Protein AF-X1SL21-F1 (afdb_monomer_lite)

Structure (mmCIF, N/CA/C/O backbone):
data_AF-X1SL21-F1
#
_entry.id   AF-X1SL21-F1
#
loop_
_atom_site.group_PDB
_atom_site.id
_atom_site.type_symbol
_atom_site.label_atom_id
_atom_site.label_alt_id
_atom_site.label_comp_id
_atom_site.label_asym_id
_atom_site.label_entity_id
_atom_site.label_seq_id
_atom_site.pdbx_PDB_ins_code
_atom_site.Cartn_x
_atom_site.Cartn_y
_atom_site.Cartn_z
_atom_site.occupancy
_atom_site.B_iso_or_equiv
_atom_site.auth_seq_id
_atom_site.auth_comp_id
_atom_site.auth_asym_id
_atom_site.auth_atom_id
_atom_site.pdbx_PDB_model_num
ATOM 1 N N . MET A 1 1 ? 16.635 -5.048 -0.212 1.00 55.53 1 MET A N 1
ATOM 2 C CA . MET A 1 1 ? 15.358 -4.371 -0.527 1.00 55.53 1 MET A CA 1
ATOM 3 C C . MET A 1 1 ? 14.294 -5.439 -0.657 1.00 55.53 1 MET A C 1
ATOM 5 O O . MET A 1 1 ? 14.605 -6.493 -1.204 1.00 55.53 1 MET A O 1
ATOM 9 N N . GLU A 1 2 ? 13.100 -5.208 -0.114 1.00 59.94 2 GLU A N 1
ATOM 10 C CA . GLU A 1 2 ? 11.966 -6.120 -0.310 1.00 59.94 2 GLU A CA 1
ATOM 11 C C . GLU A 1 2 ? 11.649 -6.276 -1.805 1.00 59.94 2 GLU A C 1
ATOM 13 O O . GLU A 1 2 ? 11.922 -5.376 -2.604 1.00 59.94 2 GLU A O 1
ATOM 18 N N . LYS A 1 3 ? 11.138 -7.447 -2.197 1.00 67.38 3 LYS A N 1
ATOM 19 C CA . LYS A 1 3 ? 10.797 -7.733 -3.596 1.00 67.38 3 LYS A CA 1
ATOM 20 C C . LYS A 1 3 ? 9.470 -7.062 -3.951 1.00 67.38 3 LYS A C 1
ATOM 22 O O . LYS A 1 3 ? 8.537 -7.090 -3.162 1.00 67.38 3 LYS A O 1
ATOM 27 N N . ILE A 1 4 ? 9.393 -6.508 -5.159 1.00 70.75 4 ILE A N 1
ATOM 28 C CA . ILE A 1 4 ? 8.150 -5.994 -5.754 1.00 70.75 4 ILE A CA 1
ATOM 29 C C . ILE A 1 4 ? 7.161 -7.150 -5.867 1.00 70.75 4 ILE A C 1
ATOM 31 O O . ILE A 1 4 ? 7.520 -8.213 -6.380 1.00 70.75 4 ILE A O 1
ATOM 35 N N . THR A 1 5 ? 5.934 -6.942 -5.397 1.00 77.75 5 THR A N 1
ATOM 36 C CA . THR A 1 5 ? 4.938 -8.020 -5.319 1.00 77.75 5 THR A CA 1
ATOM 37 C C . THR A 1 5 ? 4.190 -8.172 -6.645 1.00 77.75 5 THR A C 1
ATOM 39 O O . THR A 1 5 ? 3.928 -9.295 -7.071 1.00 77.75 5 THR A O 1
ATOM 42 N N . HIS A 1 6 ? 3.917 -7.066 -7.351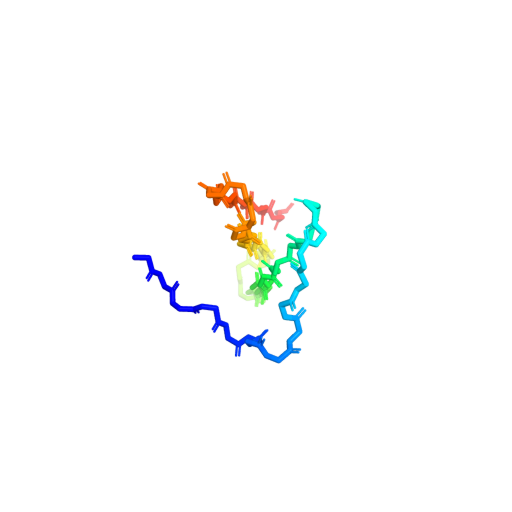 1.00 78.81 6 HIS A N 1
ATOM 43 C CA . HIS A 1 6 ? 3.211 -7.066 -8.641 1.00 78.81 6 HIS A CA 1
ATOM 44 C C . HIS A 1 6 ? 4.170 -6.920 -9.828 1.00 78.81 6 HIS A C 1
ATOM 46 O O . HIS A 1 6 ? 4.203 -5.896 -10.518 1.00 78.81 6 HIS A O 1
ATOM 52 N N . ILE A 1 7 ? 4.979 -7.957 -10.059 1.00 77.44 7 ILE A N 1
ATOM 53 C CA . ILE A 1 7 ? 5.989 -7.971 -11.129 1.00 77.44 7 ILE A CA 1
ATOM 54 C C . ILE A 1 7 ? 5.338 -7.846 -12.518 1.00 77.44 7 ILE A C 1
ATOM 56 O O . ILE A 1 7 ? 5.885 -7.198 -13.404 1.00 77.44 7 ILE A O 1
ATOM 60 N N . ASP A 1 8 ? 4.145 -8.409 -12.699 1.00 82.00 8 ASP A N 1
ATOM 61 C CA . ASP A 1 8 ? 3.354 -8.352 -13.934 1.00 82.00 8 ASP A CA 1
ATOM 62 C C . ASP A 1 8 ? 2.883 -6.933 -14.294 1.00 82.00 8 ASP A C 1
ATOM 64 O O . ASP A 1 8 ? 2.619 -6.640 -15.460 1.00 82.00 8 ASP A O 1
ATOM 68 N N . LYS A 1 9 ? 2.815 -6.035 -13.304 1.00 79.31 9 LYS A N 1
ATOM 69 C CA . LYS A 1 9 ? 2.380 -4.641 -13.4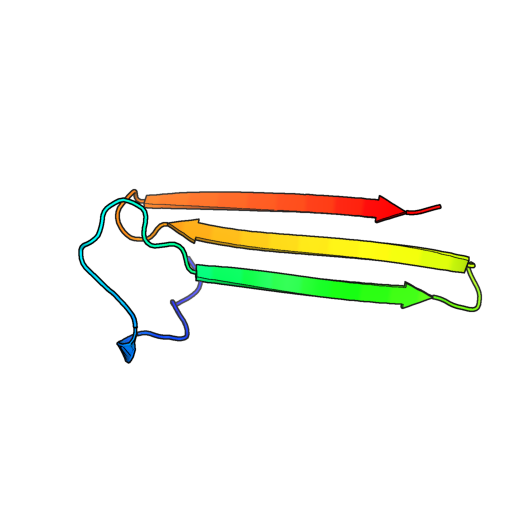76 1.00 79.31 9 LYS A CA 1
ATOM 70 C C . LYS A 1 9 ? 3.538 -3.661 -13.623 1.00 79.31 9 LYS A C 1
ATOM 72 O O . LYS A 1 9 ? 3.286 -2.463 -13.777 1.00 79.31 9 LYS A O 1
ATOM 77 N N . LEU A 1 10 ? 4.786 -4.137 -13.574 1.00 78.75 10 LEU A N 1
ATOM 78 C CA . LEU A 1 10 ? 5.965 -3.305 -13.792 1.00 78.75 10 LEU A CA 1
ATOM 79 C C . LEU A 1 10 ? 5.921 -2.695 -15.189 1.00 78.75 10 LEU A C 1
ATOM 81 O O . LEU A 1 10 ? 5.900 -3.385 -16.206 1.00 78.75 10 LEU A O 1
ATOM 85 N N . THR A 1 11 ? 5.969 -1.370 -15.235 1.00 80.56 11 THR A N 1
ATOM 86 C CA . THR A 1 11 ? 6.119 -0.624 -16.484 1.00 80.56 11 THR A CA 1
ATOM 87 C C . THR A 1 11 ? 7.434 0.139 -16.463 1.00 80.56 11 THR A C 1
ATOM 89 O O . THR A 1 11 ? 7.976 0.432 -15.399 1.00 80.56 11 THR A O 1
ATOM 92 N N . LYS A 1 12 ? 7.934 0.527 -17.640 1.00 81.75 12 LYS A N 1
ATOM 93 C CA . LYS A 1 12 ? 9.114 1.402 -17.763 1.00 81.75 12 LYS A CA 1
ATOM 94 C C . LYS A 1 12 ? 8.794 2.880 -17.503 1.00 81.75 12 LYS A C 1
ATOM 96 O O . LYS A 1 12 ? 9.663 3.727 -17.683 1.00 81.75 12 LYS A O 1
ATOM 101 N N . HIS A 1 13 ? 7.554 3.212 -17.132 1.00 85.06 13 HIS A N 1
ATOM 102 C CA . HIS A 1 13 ? 7.164 4.599 -16.926 1.00 85.06 13 HIS A CA 1
ATOM 103 C C . HIS A 1 13 ? 7.905 5.167 -15.703 1.00 85.06 13 HIS A C 1
ATOM 105 O O . HIS A 1 13 ? 7.826 4.575 -14.622 1.00 85.06 13 HIS A O 1
ATOM 111 N N . PRO A 1 14 ? 8.611 6.304 -15.823 1.00 79.38 14 PRO A N 1
ATOM 112 C CA . PRO A 1 14 ? 9.485 6.811 -14.762 1.00 79.38 14 PRO A CA 1
ATOM 113 C C . PRO A 1 14 ? 8.736 7.128 -13.460 1.00 79.38 14 PRO A C 1
ATOM 115 O O . PRO A 1 14 ? 9.311 7.031 -12.381 1.00 79.38 14 PRO A O 1
ATOM 118 N N . GLU A 1 15 ? 7.446 7.458 -13.550 1.00 82.50 15 GLU A N 1
ATOM 119 C CA . GLU A 1 15 ? 6.592 7.739 -12.383 1.00 82.50 15 GLU A CA 1
ATOM 120 C C . GLU A 1 15 ? 5.795 6.535 -11.866 1.00 82.50 15 GLU A C 1
ATOM 122 O O . GLU A 1 15 ? 4.971 6.693 -10.965 1.00 82.50 15 GLU A O 1
ATOM 127 N N . TRP A 1 16 ? 5.997 5.336 -12.420 1.00 85.75 16 TRP A N 1
ATOM 128 C CA . TRP A 1 16 ? 5.323 4.150 -11.898 1.00 85.75 16 TRP A CA 1
ATOM 129 C C . TRP A 1 16 ? 5.734 3.903 -10.440 1.00 85.75 16 TRP A C 1
ATOM 131 O O . TRP A 1 16 ? 6.919 3.935 -10.095 1.00 85.75 16 TRP A O 1
ATOM 141 N N . ASN A 1 17 ? 4.741 3.676 -9.582 1.00 85.56 17 ASN A N 1
ATOM 142 C CA . ASN A 1 17 ? 4.916 3.535 -8.145 1.00 85.56 17 ASN A CA 1
ATOM 143 C C . ASN A 1 17 ? 4.025 2.408 -7.620 1.00 85.56 17 ASN A C 1
ATOM 145 O O . ASN A 1 17 ? 2.824 2.394 -7.887 1.00 85.56 17 ASN A O 1
ATOM 149 N N . GLU A 1 18 ? 4.608 1.512 -6.831 1.00 84.88 18 GLU A N 1
ATOM 150 C CA . GLU A 1 18 ? 3.862 0.530 -6.053 1.00 84.88 18 GLU A CA 1
ATOM 151 C C . GLU A 1 18 ? 3.724 1.035 -4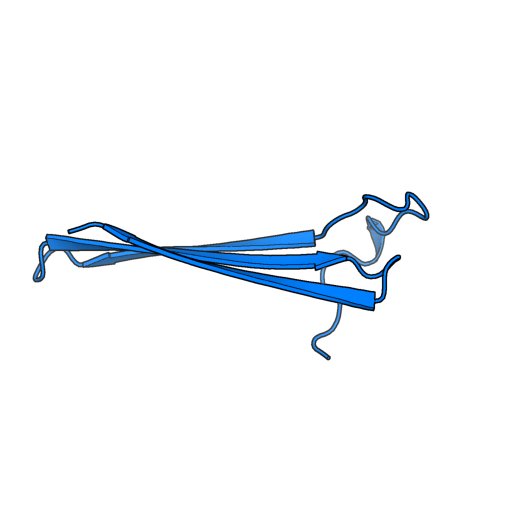.617 1.00 84.88 18 GLU A C 1
ATOM 153 O O . GLU A 1 18 ? 4.724 1.282 -3.947 1.00 84.88 18 GLU A O 1
ATOM 158 N N . SER A 1 19 ? 2.493 1.216 -4.138 1.00 87.31 19 SER A N 1
ATOM 159 C CA . SER A 1 19 ? 2.223 1.722 -2.790 1.00 87.31 19 SER A CA 1
ATOM 160 C C . SER A 1 19 ? 1.412 0.729 -1.965 1.00 87.31 19 SER A C 1
ATOM 162 O O . SER A 1 19 ? 0.359 0.271 -2.400 1.00 87.31 19 SER A O 1
ATOM 164 N N . TYR A 1 20 ? 1.871 0.474 -0.745 1.00 87.12 20 TYR A N 1
ATOM 165 C CA . TYR A 1 20 ? 1.211 -0.348 0.260 1.00 87.12 20 TYR A CA 1
ATOM 166 C C . TYR A 1 20 ? 0.652 0.548 1.354 1.00 87.12 20 TYR A C 1
ATOM 168 O O . TYR A 1 20 ? 1.334 1.455 1.836 1.00 87.12 20 TYR A O 1
ATOM 176 N N . TYR A 1 21 ? -0.588 0.283 1.745 1.00 90.50 21 TYR A N 1
ATOM 177 C CA . TYR A 1 21 ? -1.310 1.054 2.744 1.00 90.50 21 TYR A CA 1
ATOM 178 C C . TYR A 1 21 ? -1.656 0.158 3.926 1.00 90.50 21 TYR A C 1
ATOM 180 O O . TYR A 1 21 ? -2.360 -0.837 3.773 1.00 90.50 21 TYR A O 1
ATOM 188 N N . PHE A 1 22 ? -1.179 0.536 5.104 1.00 90.69 22 PHE A N 1
ATOM 189 C CA . PHE A 1 22 ? -1.494 -0.118 6.365 1.00 90.69 22 PHE A CA 1
ATOM 190 C C . PHE A 1 22 ? -2.358 0.831 7.172 1.00 90.69 22 PHE A C 1
ATOM 192 O O . PHE A 1 22 ? -1.870 1.851 7.652 1.00 90.69 22 PHE A O 1
ATOM 199 N N . VAL A 1 23 ? -3.640 0.513 7.292 1.00 93.31 23 VAL A N 1
ATOM 200 C CA . VAL A 1 23 ? -4.599 1.299 8.068 1.00 93.31 23 VAL A CA 1
ATOM 201 C C . VAL A 1 23 ? -4.983 0.490 9.294 1.00 93.31 23 VAL A C 1
ATOM 203 O O . VAL A 1 23 ? -5.314 -0.690 9.177 1.00 93.31 23 VAL A O 1
ATOM 206 N N . PHE A 1 24 ? -4.946 1.116 10.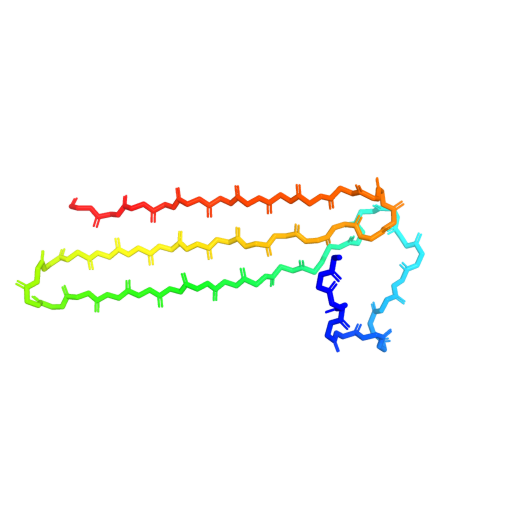464 1.00 93.88 24 PHE A N 1
ATOM 207 C CA . PHE A 1 24 ? -5.399 0.497 11.701 1.00 93.88 24 PHE A CA 1
ATOM 208 C C . PHE A 1 24 ? -6.248 1.464 12.518 1.00 93.88 24 PHE A C 1
ATOM 210 O O . PHE A 1 24 ? -6.133 2.686 12.415 1.00 93.88 24 PHE A O 1
ATOM 217 N N . TYR A 1 25 ? -7.100 0.888 13.358 1.00 94.19 25 TYR A N 1
ATOM 218 C CA . TYR A 1 25 ? -7.899 1.629 14.317 1.00 94.19 25 TYR A CA 1
ATOM 219 C C . TYR A 1 25 ? -8.020 0.833 15.615 1.00 94.19 25 TYR A C 1
ATOM 221 O O . TYR A 1 25 ? -8.441 -0.325 15.602 1.00 94.19 25 TYR A O 1
ATOM 229 N N . SER A 1 26 ? -7.667 1.457 16.738 1.00 92.88 26 SER A N 1
ATOM 230 C CA . SER A 1 26 ? -7.895 0.924 18.079 1.00 92.88 26 SER A CA 1
ATOM 231 C C . SER A 1 26 ? -9.112 1.597 18.701 1.00 92.88 26 SER A C 1
ATOM 233 O O . SER A 1 26 ? -9.094 2.784 19.022 1.00 92.88 26 SER A O 1
ATOM 235 N N . LYS A 1 27 ? -10.175 0.817 18.936 1.00 93.06 27 LYS A N 1
ATOM 236 C CA . LYS A 1 27 ? -11.386 1.311 19.611 1.00 93.06 27 LYS A CA 1
ATOM 237 C C . LYS A 1 27 ? -11.140 1.618 21.090 1.00 93.06 27 LYS A C 1
ATOM 239 O O . LYS A 1 27 ? -11.706 2.578 21.607 1.00 93.06 27 LYS A O 1
ATOM 244 N N . LYS A 1 28 ? -10.319 0.803 21.765 1.00 96.44 28 LYS A N 1
ATOM 245 C CA . LYS A 1 28 ? -9.969 0.983 23.184 1.00 96.44 28 LYS A CA 1
ATOM 246 C C . LYS A 1 28 ? -9.275 2.326 23.397 1.00 96.44 28 LYS A C 1
ATOM 248 O O . LYS A 1 28 ? -9.638 3.059 24.309 1.00 96.44 28 LYS A O 1
ATOM 253 N N . ASP A 1 29 ? -8.334 2.639 22.515 1.00 93.75 29 ASP A N 1
ATOM 254 C CA . ASP A 1 29 ? -7.481 3.822 22.637 1.00 93.75 29 ASP A CA 1
ATOM 255 C C . ASP A 1 29 ? -8.023 5.014 21.831 1.00 93.75 29 ASP A C 1
ATOM 257 O O . ASP A 1 29 ? -7.425 6.083 21.839 1.00 93.75 29 ASP A O 1
ATOM 261 N N . LYS A 1 30 ? -9.156 4.831 21.129 1.00 94.00 30 LYS A N 1
ATOM 262 C CA . LYS A 1 30 ? -9.747 5.782 20.168 1.00 94.00 30 LYS A CA 1
ATOM 263 C C . LYS A 1 30 ? -8.731 6.330 19.154 1.00 94.00 30 LYS A C 1
ATOM 265 O O . LYS A 1 30 ? -8.874 7.451 18.686 1.00 94.00 30 LYS A O 1
ATOM 270 N N . LEU A 1 31 ? -7.732 5.526 18.800 1.00 94.19 31 LEU A N 1
ATOM 271 C CA . LEU A 1 31 ? -6.586 5.944 18.000 1.00 94.19 31 LEU A CA 1
ATOM 272 C C . LEU A 1 31 ? -6.649 5.309 16.6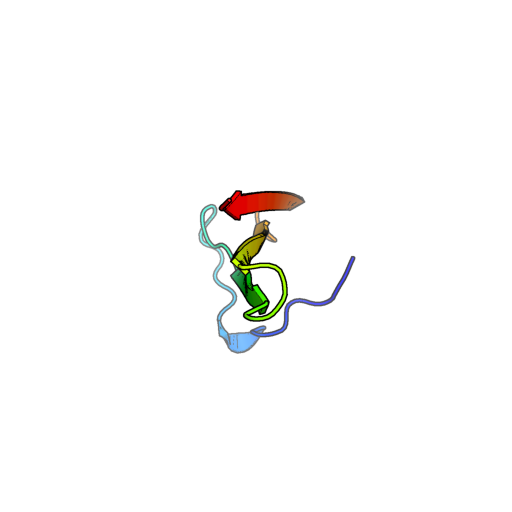13 1.00 94.19 31 LEU A C 1
ATOM 274 O O . LEU A 1 31 ? -6.749 4.086 16.490 1.00 94.19 31 LEU A O 1
ATOM 278 N N . GLY A 1 32 ? -6.560 6.138 15.576 1.00 93.62 32 GLY A N 1
ATOM 279 C CA . GLY A 1 32 ? -6.431 5.698 14.191 1.00 93.62 32 GLY A CA 1
ATOM 280 C C . GLY A 1 32 ? -5.045 6.004 13.643 1.00 93.62 32 GLY A C 1
ATOM 281 O O . GLY A 1 32 ? -4.430 7.007 13.999 1.00 93.62 32 GLY A O 1
ATOM 282 N N . GLY A 1 33 ? -4.557 5.161 12.743 1.00 93.69 33 GLY A N 1
ATOM 283 C CA . GLY A 1 33 ? -3.288 5.403 12.075 1.00 93.69 33 GLY A CA 1
ATOM 284 C C . GLY A 1 33 ? -3.250 4.818 10.676 1.00 93.69 33 GLY A C 1
ATOM 285 O O . GLY A 1 33 ? -3.967 3.873 10.340 1.00 93.69 33 GLY A O 1
ATOM 286 N N . MET A 1 34 ? -2.398 5.413 9.853 1.00 93.69 34 MET A N 1
ATOM 287 C CA . MET A 1 34 ? -2.165 5.001 8.482 1.00 93.69 34 MET A CA 1
ATOM 288 C C . MET A 1 34 ? -0.681 5.131 8.155 1.00 93.69 34 MET A C 1
ATOM 290 O O . MET A 1 34 ? -0.114 6.220 8.217 1.00 93.69 34 MET A O 1
ATOM 294 N N . SER A 1 35 ? -0.071 4.030 7.733 1.00 90.31 35 SER A N 1
ATOM 295 C CA . SER A 1 35 ? 1.244 4.037 7.096 1.00 90.31 35 SER A CA 1
ATOM 296 C C . SER A 1 35 ? 1.088 3.796 5.606 1.00 90.31 35 SER A C 1
ATOM 298 O O . SER A 1 35 ? 0.365 2.890 5.189 1.00 90.31 35 SER A O 1
ATOM 300 N N . ARG A 1 36 ? 1.807 4.567 4.795 1.00 88.31 36 ARG A N 1
ATOM 301 C CA . ARG A 1 36 ? 1.969 4.305 3.364 1.00 88.31 36 ARG A CA 1
ATOM 302 C C . ARG A 1 36 ? 3.438 4.045 3.071 1.00 88.31 36 ARG A C 1
ATOM 304 O O . ARG A 1 36 ? 4.275 4.882 3.394 1.00 88.31 36 ARG A O 1
ATOM 311 N N . ILE A 1 37 ? 3.729 2.940 2.398 1.00 86.38 37 ILE A N 1
ATOM 312 C CA . ILE A 1 37 ? 5.064 2.620 1.885 1.00 86.38 37 ILE A CA 1
ATOM 313 C C . ILE A 1 37 ? 4.988 2.627 0.362 1.00 86.38 37 ILE A C 1
ATOM 315 O O . ILE A 1 37 ? 4.204 1.878 -0.207 1.00 86.38 37 ILE A O 1
ATOM 319 N N . GLY A 1 38 ? 5.760 3.488 -0.293 1.00 84.88 38 GLY A N 1
ATOM 320 C CA . GLY A 1 38 ? 5.824 3.626 -1.743 1.00 84.88 38 GLY A CA 1
ATOM 321 C C . GLY A 1 38 ? 7.189 3.226 -2.296 1.00 84.88 38 GLY A C 1
ATOM 322 O O . GLY A 1 38 ? 8.222 3.714 -1.836 1.00 84.88 38 GLY A O 1
ATOM 323 N N . PHE A 1 39 ? 7.182 2.395 -3.332 1.00 83.88 39 PHE A N 1
ATOM 324 C CA . PHE A 1 39 ? 8.358 1.955 -4.070 1.00 83.88 39 PHE A CA 1
ATOM 325 C C . PHE A 1 39 ? 8.335 2.540 -5.481 1.00 83.88 39 PHE A C 1
ATOM 327 O O . PHE A 1 39 ? 7.370 2.356 -6.227 1.00 83.88 39 PHE A O 1
ATOM 334 N N . LYS A 1 40 ? 9.415 3.226 -5.865 1.00 84.94 40 LYS A N 1
ATOM 335 C CA . LYS A 1 40 ? 9.658 3.692 -7.236 1.00 84.94 40 LYS A CA 1
ATOM 336 C C . LYS A 1 40 ? 10.851 2.926 -7.817 1.00 84.94 40 LYS A C 1
ATOM 338 O O . LYS A 1 40 ? 11.974 3.439 -7.809 1.00 84.94 40 LYS A O 1
ATOM 343 N N . PRO A 1 41 ? 10.646 1.701 -8.331 1.00 75.62 41 PRO A N 1
ATOM 344 C CA . PRO A 1 41 ? 11.751 0.859 -8.793 1.00 75.62 41 PRO A CA 1
ATOM 345 C C . PRO A 1 41 ? 12.524 1.481 -9.960 1.00 75.62 41 PRO A C 1
ATOM 347 O O . PRO A 1 41 ? 13.734 1.311 -10.055 1.00 75.62 41 PRO A O 1
ATOM 350 N N . ASN A 1 42 ? 11.848 2.282 -10.789 1.00 80.12 42 ASN A N 1
ATOM 351 C CA . ASN A 1 42 ? 12.442 2.950 -11.948 1.00 80.12 42 ASN A CA 1
ATOM 352 C C . ASN A 1 42 ? 13.332 4.150 -11.585 1.00 80.12 42 ASN A C 1
ATOM 354 O O . ASN A 1 42 ? 14.062 4.639 -12.442 1.00 80.12 42 ASN A O 1
ATOM 358 N N . LYS A 1 43 ? 13.276 4.626 -10.336 1.00 80.56 43 LYS A N 1
ATOM 359 C CA . LYS A 1 43 ? 14.094 5.741 -9.830 1.00 80.56 43 LYS A CA 1
ATOM 360 C C . LYS A 1 43 ? 15.042 5.328 -8.702 1.00 80.56 43 LYS A C 1
ATOM 362 O O . LYS A 1 43 ? 15.773 6.169 -8.203 1.00 80.56 43 LYS A O 1
ATOM 367 N N . GLN A 1 44 ? 15.031 4.049 -8.304 1.00 70.06 44 GLN A N 1
ATOM 368 C CA . GLN A 1 44 ? 15.728 3.550 -7.109 1.00 70.06 44 GLN A CA 1
ATOM 369 C C . GLN A 1 44 ? 15.407 4.364 -5.836 1.00 70.06 44 GLN A C 1
ATOM 371 O O . GLN A 1 44 ? 16.247 4.523 -4.956 1.00 70.06 44 GLN A O 1
ATOM 376 N N . GLU A 1 45 ? 14.169 4.853 -5.717 1.00 74.94 45 GLU A N 1
ATOM 377 C CA . GLU A 1 45 ? 13.695 5.626 -4.565 1.00 74.94 45 GLU A CA 1
ATOM 378 C C . GLU A 1 45 ? 12.646 4.830 -3.772 1.00 74.94 45 GLU A C 1
ATOM 380 O O . GLU A 1 45 ? 11.730 4.225 -4.342 1.00 74.94 45 GLU A O 1
ATOM 385 N N . GLY A 1 46 ? 12.754 4.868 -2.443 1.00 72.62 46 GLY A N 1
ATOM 386 C CA . GLY A 1 46 ? 11.730 4.400 -1.508 1.00 72.62 46 GLY A CA 1
ATOM 387 C C . GLY A 1 46 ? 11.208 5.568 -0.677 1.00 72.62 46 GLY A C 1
ATOM 388 O O . GLY A 1 46 ? 11.978 6.446 -0.294 1.00 72.62 46 GLY A O 1
ATOM 389 N N . MET A 1 47 ? 9.904 5.603 -0.410 1.00 78.50 47 MET A N 1
ATOM 390 C CA . MET A 1 47 ? 9.269 6.688 0.340 1.00 78.50 47 MET A CA 1
ATOM 391 C C . MET A 1 47 ? 8.246 6.127 1.328 1.00 78.50 47 MET A C 1
ATOM 393 O O . MET A 1 47 ? 7.355 5.382 0.931 1.00 78.50 47 MET A O 1
ATOM 397 N N . THR A 1 48 ? 8.339 6.520 2.597 1.00 81.62 48 THR A N 1
ATOM 398 C CA . THR A 1 48 ? 7.412 6.093 3.655 1.00 81.62 48 THR A CA 1
ATOM 399 C C . THR A 1 48 ? 6.750 7.308 4.291 1.00 81.62 48 THR A C 1
ATOM 401 O O . THR A 1 48 ? 7.430 8.271 4.635 1.00 81.62 48 THR A O 1
ATOM 404 N N . PHE A 1 49 ? 5.434 7.245 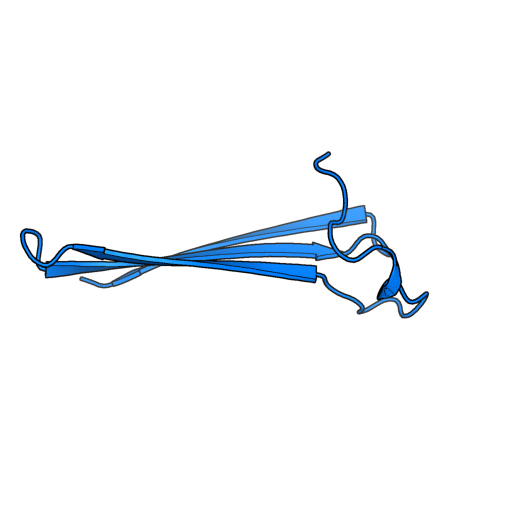4.482 1.00 78.06 49 PHE A N 1
ATOM 405 C CA . PHE A 1 49 ? 4.660 8.227 5.240 1.00 78.06 49 PHE A CA 1
ATOM 406 C C . PHE A 1 49 ? 3.971 7.548 6.418 1.00 78.06 49 PHE A C 1
ATOM 408 O O . PHE A 1 49 ? 3.393 6.471 6.260 1.00 78.06 49 PHE A O 1
ATOM 415 N N . PHE A 1 50 ? 3.994 8.208 7.572 1.00 79.19 50 PHE A N 1
ATOM 416 C CA . PHE A 1 50 ? 3.273 7.799 8.771 1.00 79.19 50 PHE A CA 1
ATOM 417 C C . PHE A 1 50 ? 2.320 8.920 9.183 1.00 79.19 50 PHE A C 1
ATOM 419 O O . PHE A 1 50 ? 2.754 10.051 9.403 1.00 79.19 50 PHE A O 1
ATOM 426 N N . LEU A 1 51 ? 1.028 8.611 9.264 1.00 81.06 51 LEU A N 1
ATOM 427 C CA . LEU A 1 51 ? -0.025 9.529 9.686 1.00 81.06 51 LEU A CA 1
ATOM 428 C C . LEU A 1 51 ? -0.727 8.938 10.910 1.00 81.06 51 LEU A C 1
ATOM 430 O O . LEU A 1 51 ? -1.214 7.808 10.870 1.00 81.06 51 LEU A O 1
ATOM 434 N N . SER A 1 52 ? -0.784 9.712 11.990 1.00 72.62 52 SER A N 1
ATOM 435 C CA . SER A 1 52 ? -1.480 9.363 13.229 1.00 72.62 52 SER A CA 1
ATOM 436 C C . SER A 1 52 ? -2.646 10.322 13.430 1.00 72.62 52 SER A C 1
ATOM 438 O O . SER A 1 52 ? -2.472 11.531 13.279 1.00 72.62 52 SER A O 1
ATOM 440 N N . PHE A 1 53 ? -3.815 9.790 13.783 1.00 76.06 53 PHE A N 1
ATOM 441 C CA . PHE A 1 53 ? -5.044 10.553 13.987 1.00 76.06 53 PHE A CA 1
ATOM 442 C C . PHE A 1 53 ? -5.560 10.316 15.410 1.00 76.06 53 PHE A C 1
ATOM 444 O O . PHE A 1 53 ? -5.871 9.179 15.777 1.00 76.06 53 PHE A O 1
ATOM 451 N N . SER A 1 54 ? -5.624 11.398 16.190 1.00 69.81 54 SER A N 1
ATOM 452 C CA . SER A 1 54 ? -6.044 11.455 17.598 1.00 69.81 54 SER A CA 1
ATOM 453 C C . SER A 1 54 ? -7.261 12.347 17.782 1.00 69.81 54 SER A C 1
ATOM 455 O O . SER A 1 54 ? -7.239 13.435 17.161 1.00 69.81 54 SER A O 1
#

Secondary structure (DSSP, 8-state):
-PPPS-GGG----TT--EEEEEEEEETTTTEEEEEEEEEEGGGTEEEEEEEEE-

Sequence (54 aa):
MEKITHIDKLTKHPEWNESYYFVFYSKKDKLGGMSRIGFKPNKQEGMTFFLSFS

Foldseek 3Di:
DDDDPPPVPDDLPQPDKDKDKDWDADPVVRKTWIKIWIDRPNVRDIDIDIDIDD

InterPro domains:
  IPR055493 Domain of unknown function DUF7065 [PF23213] (8-47)

pLDDT: mean 82.68, std 8.94, range [55.53, 96.44]

Organism: NCBI:txid412755

Radius of gyration: 14.37 Å; chains: 1; bounding box: 27×20×41 Å